Protein AF-A0A9E2YAZ4-F1 (afdb_monomer_lite)

Foldseek 3Di:
DEEDEDQVVHNVVVVVVVVVCVVVPPPDYHYHYQDPCVVVDDPVNVVRSVNRVVVVD

Structure (mmCIF, N/CA/C/O backbone):
data_AF-A0A9E2YAZ4-F1
#
_entry.id   AF-A0A9E2YAZ4-F1
#
loop_
_atom_site.group_PDB
_atom_site.id
_atom_site.type_symbol
_atom_site.label_atom_id
_atom_site.label_alt_id
_atom_site.label_comp_id
_atom_site.label_asym_id
_atom_site.label_entity_id
_atom_site.label_seq_id
_atom_site.pdbx_PDB_ins_code
_atom_site.Cartn_x
_atom_site.Cartn_y
_atom_site.Cartn_z
_atom_site.occupancy
_atom_site.B_iso_or_equiv
_atom_site.auth_seq_id
_atom_site.auth_comp_id
_atom_site.auth_asym_id
_atom_site.auth_atom_id
_atom_site.pdbx_PDB_model_num
ATOM 1 N N . MET A 1 1 ? -7.078 6.687 8.213 1.00 92.69 1 MET A N 1
ATOM 2 C CA . MET A 1 1 ? -7.431 6.324 6.830 1.00 92.69 1 MET A CA 1
ATOM 3 C C . MET A 1 1 ? -6.259 5.546 6.247 1.00 92.69 1 MET A C 1
ATOM 5 O O . MET A 1 1 ? -5.264 6.172 5.905 1.00 92.69 1 MET A O 1
ATOM 9 N N . PRO A 1 2 ? -6.283 4.206 6.310 1.00 97.50 2 PRO A N 1
ATOM 10 C CA . PRO A 1 2 ? -5.250 3.351 5.724 1.00 97.50 2 PRO A CA 1
ATOM 11 C C . PRO A 1 2 ? -5.291 3.351 4.189 1.00 97.50 2 PRO A C 1
ATOM 13 O O . PRO A 1 2 ? -6.357 3.516 3.597 1.00 97.50 2 PRO A O 1
ATOM 16 N N . PHE A 1 3 ? -4.131 3.098 3.584 1.00 97.38 3 PHE A N 1
ATOM 17 C CA . PHE A 1 3 ? -3.950 2.859 2.153 1.00 97.38 3 PHE A CA 1
ATOM 18 C C . PHE A 1 3 ? -3.622 1.384 1.911 1.00 97.38 3 PHE A C 1
ATOM 20 O O . PHE A 1 3 ? -2.797 0.807 2.625 1.00 97.38 3 PHE A O 1
ATOM 27 N N . VAL A 1 4 ? -4.244 0.792 0.896 1.00 97.44 4 VAL A N 1
ATOM 28 C CA . VAL A 1 4 ? -4.002 -0.583 0.452 1.00 97.44 4 VAL A CA 1
ATOM 29 C C . VAL A 1 4 ? -3.721 -0.565 -1.046 1.00 97.44 4 VAL A C 1
ATOM 31 O O . VAL A 1 4 ? -4.529 -0.069 -1.830 1.00 97.44 4 VAL A O 1
ATOM 34 N N . ALA A 1 5 ? -2.582 -1.124 -1.455 1.00 97.25 5 ALA A N 1
ATOM 35 C CA . ALA A 1 5 ? -2.305 -1.379 -2.864 1.00 97.25 5 ALA A CA 1
ATOM 36 C C . ALA A 1 5 ? -3.204 -2.525 -3.348 1.00 97.25 5 ALA A C 1
ATOM 38 O O . ALA A 1 5 ? -3.179 -3.619 -2.778 1.00 97.25 5 ALA A O 1
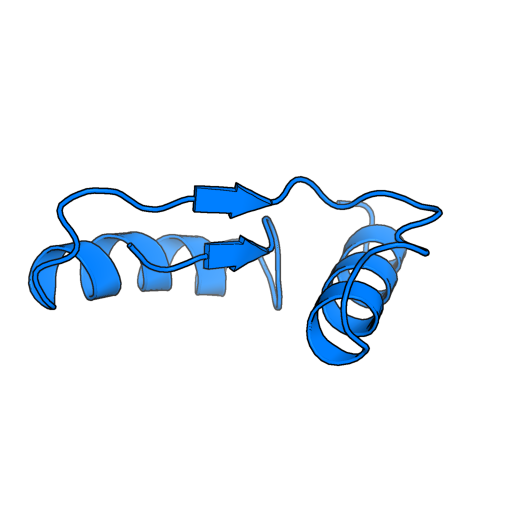ATOM 39 N N . ALA A 1 6 ? -4.027 -2.271 -4.364 1.00 96.69 6 ALA A N 1
ATOM 40 C CA . ALA A 1 6 ? -4.963 -3.267 -4.864 1.00 96.69 6 ALA A CA 1
ATOM 41 C C . ALA A 1 6 ? -4.199 -4.480 -5.402 1.00 96.69 6 ALA A C 1
ATOM 43 O O . ALA A 1 6 ? -3.261 -4.321 -6.173 1.00 96.69 6 ALA A O 1
ATOM 44 N N . GLY A 1 7 ? -4.605 -5.681 -4.994 1.00 95.69 7 GLY A N 1
ATOM 45 C CA . GLY A 1 7 ? -4.001 -6.927 -5.462 1.00 95.69 7 GLY A CA 1
ATOM 46 C C . GLY A 1 7 ? -2.675 -7.312 -4.804 1.00 95.69 7 GLY A C 1
ATOM 47 O O . GLY A 1 7 ? -2.179 -8.381 -5.133 1.00 95.69 7 GLY A O 1
ATOM 48 N N . TYR A 1 8 ? -2.137 -6.525 -3.861 1.00 96.94 8 TYR A N 1
ATOM 49 C CA . TYR A 1 8 ? -0.884 -6.849 -3.171 1.00 96.94 8 TYR A CA 1
ATOM 50 C C . TYR A 1 8 ? -1.111 -7.449 -1.766 1.00 96.94 8 TYR A C 1
ATOM 52 O O . TYR A 1 8 ? -1.919 -6.919 -0.998 1.00 96.94 8 TYR A O 1
ATOM 60 N N . PRO A 1 9 ? -0.362 -8.496 -1.365 1.00 95.75 9 PRO A N 1
ATOM 61 C CA . PRO A 1 9 ? 0.506 -9.329 -2.212 1.00 95.75 9 PRO A CA 1
ATOM 62 C C . PRO A 1 9 ? -0.283 -10.229 -3.178 1.00 95.75 9 PRO A C 1
ATOM 64 O O . PRO A 1 9 ? 0.278 -10.736 -4.141 1.00 95.75 9 PRO A O 1
ATOM 67 N N . ASP A 1 10 ? -1.577 -10.427 -2.916 1.00 95.62 10 ASP A N 1
ATOM 68 C CA . ASP A 1 10 ? -2.520 -11.134 -3.777 1.00 95.62 10 ASP A CA 1
ATOM 69 C C . ASP A 1 10 ? -3.969 -10.726 -3.419 1.00 95.62 10 ASP A C 1
ATOM 71 O O . ASP A 1 10 ? -4.232 -10.097 -2.386 1.00 95.62 10 ASP A O 1
ATOM 75 N N . LEU A 1 11 ? -4.942 -11.102 -4.258 1.00 94.38 11 LEU A N 1
ATOM 76 C CA . LEU A 1 11 ? -6.357 -10.768 -4.040 1.00 94.38 11 LEU A CA 1
ATOM 77 C C . LEU A 1 11 ? -6.967 -11.403 -2.782 1.00 94.38 11 LEU A C 1
ATOM 79 O O . LEU A 1 11 ? -7.882 -10.817 -2.204 1.00 94.38 11 LEU A O 1
ATOM 83 N N . GLN A 1 12 ? -6.499 -12.578 -2.352 1.00 96.19 12 GLN A N 1
ATOM 84 C CA . GLN A 1 12 ? -7.021 -13.239 -1.149 1.00 96.19 12 GLN A CA 1
ATOM 85 C C . GLN A 1 12 ? -6.563 -12.496 0.109 1.00 96.19 12 GLN A C 1
ATOM 87 O O . GLN A 1 12 ? -7.369 -12.206 0.994 1.00 96.19 12 GLN A O 1
ATOM 92 N N . SER A 1 13 ? -5.288 -12.112 0.147 1.00 96.19 13 SER A N 1
ATOM 93 C CA . SER A 1 13 ? -4.694 -11.291 1.200 1.00 96.19 13 SER A CA 1
ATOM 94 C C . SER A 1 13 ? -5.373 -9.920 1.293 1.00 96.19 13 SER A C 1
ATOM 96 O O . SER A 1 13 ? -5.714 -9.465 2.390 1.00 96.19 13 SER A O 1
ATOM 98 N N . MET A 1 14 ? -5.657 -9.283 0.153 1.00 95.56 14 MET A N 1
ATOM 99 C CA . MET A 1 14 ? -6.429 -8.037 0.112 1.00 95.56 14 MET A CA 1
ATOM 100 C C . MET A 1 14 ? -7.854 -8.233 0.654 1.00 95.56 14 MET A C 1
ATOM 102 O O . MET A 1 14 ? -8.296 -7.450 1.496 1.00 95.56 14 MET A O 1
ATOM 106 N N . ALA A 1 15 ? -8.561 -9.286 0.229 1.00 96.38 15 ALA A N 1
ATOM 107 C CA . ALA A 1 15 ? -9.927 -9.573 0.675 1.00 96.38 15 ALA A CA 1
ATOM 108 C C . ALA A 1 15 ? -10.031 -9.807 2.192 1.00 96.38 15 ALA A C 1
ATOM 110 O O . ALA A 1 15 ? -11.043 -9.447 2.789 1.00 96.38 15 ALA A O 1
ATOM 111 N N . ALA A 1 16 ? -8.989 -10.358 2.823 1.00 97.81 16 ALA A N 1
ATOM 112 C CA . ALA A 1 16 ? -8.913 -10.505 4.278 1.00 97.81 16 ALA A CA 1
ATOM 113 C C . ALA A 1 16 ? -8.515 -9.202 4.998 1.00 97.81 16 ALA A C 1
ATOM 115 O O . ALA A 1 16 ? -8.923 -8.966 6.134 1.00 97.81 16 ALA A O 1
ATOM 116 N N . THR A 1 17 ? -7.731 -8.343 4.343 1.00 97.75 17 THR A N 1
ATOM 117 C CA . THR A 1 17 ? -7.222 -7.095 4.931 1.00 97.75 17 THR A CA 1
ATOM 118 C C . THR A 1 17 ? -8.313 -6.034 5.071 1.00 97.75 17 THR A C 1
ATOM 120 O O . THR A 1 17 ? -8.352 -5.341 6.085 1.00 97.75 17 THR A O 1
ATOM 123 N N . LEU A 1 18 ? -9.213 -5.895 4.091 1.00 97.06 18 LEU A N 1
ATOM 124 C CA . LEU A 1 18 ? -10.237 -4.839 4.128 1.00 97.06 18 LEU A CA 1
ATOM 125 C C . LEU A 1 18 ? -11.185 -4.952 5.341 1.00 97.06 18 LEU A C 1
ATOM 127 O O . LEU A 1 18 ? -11.328 -3.948 6.043 1.00 97.06 18 LEU A O 1
ATOM 131 N N . PRO A 1 19 ? -11.760 -6.129 5.666 1.00 97.75 19 PRO A N 1
ATOM 132 C CA . PRO A 1 19 ? -12.568 -6.294 6.875 1.00 97.75 19 PRO A CA 1
ATOM 133 C C . PRO A 1 19 ? -11.749 -6.098 8.154 1.00 97.75 19 PRO A C 1
ATOM 135 O O . PRO A 1 19 ? -12.218 -5.472 9.096 1.00 97.75 19 PRO A O 1
ATOM 138 N N . ALA A 1 20 ? -10.495 -6.561 8.183 1.00 98.25 20 ALA A N 1
ATOM 139 C CA . ALA A 1 20 ? -9.630 -6.375 9.348 1.00 98.25 20 ALA A CA 1
ATOM 140 C C . ALA A 1 20 ? -9.342 -4.888 9.628 1.00 98.25 20 ALA A C 1
ATOM 142 O O . ALA A 1 20 ? -9.267 -4.471 10.784 1.00 98.25 20 ALA A O 1
ATOM 143 N N . LEU A 1 21 ? -9.200 -4.067 8.583 1.00 98.12 21 LEU A N 1
ATOM 144 C CA . LEU A 1 21 ? -9.048 -2.618 8.723 1.00 98.12 21 LEU A CA 1
ATOM 145 C C . LEU A 1 21 ? -10.338 -1.956 9.224 1.00 98.12 21 LEU A C 1
ATOM 147 O O . LEU A 1 21 ? -10.261 -1.058 10.064 1.00 98.12 21 LEU A O 1
ATOM 151 N N . GLU A 1 22 ? -11.503 -2.399 8.744 1.00 97.81 22 GLU A N 1
ATOM 152 C CA . GLU A 1 22 ? -12.806 -1.956 9.258 1.00 97.81 22 GLU A CA 1
ATOM 153 C C . GLU A 1 22 ? -12.947 -2.279 10.755 1.00 97.81 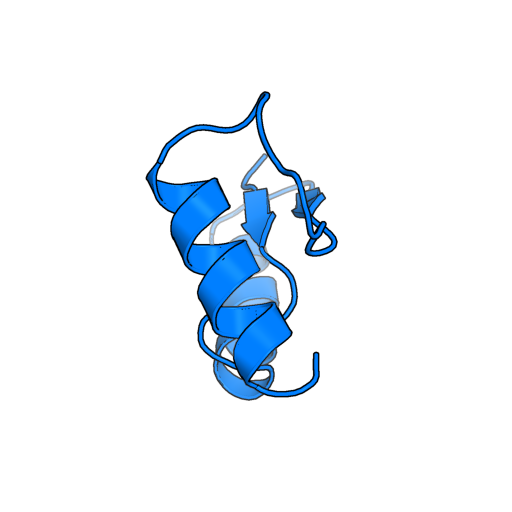22 GLU A C 1
ATOM 155 O O . GLU A 1 22 ? -13.222 -1.379 11.551 1.00 97.81 22 GLU A O 1
ATOM 160 N N . GLU A 1 23 ? -12.666 -3.522 11.161 1.00 98.38 23 GLU A N 1
ATOM 161 C CA . GLU A 1 23 ? -12.683 -3.963 12.564 1.00 98.38 23 GLU A CA 1
ATOM 162 C C . GLU A 1 23 ? -11.686 -3.184 13.438 1.00 98.38 23 GLU A C 1
ATOM 164 O O . GLU A 1 23 ? -11.967 -2.887 14.601 1.00 98.38 23 GLU A O 1
ATOM 169 N N . ALA A 1 24 ? -10.544 -2.785 12.871 1.00 98.06 24 ALA A N 1
ATOM 170 C CA . ALA A 1 24 ? -9.557 -1.926 13.524 1.00 98.06 24 ALA A CA 1
ATOM 171 C C . ALA A 1 24 ? -9.982 -0.443 13.617 1.00 98.06 24 ALA A C 1
ATOM 173 O O . ALA A 1 24 ? -9.233 0.383 14.147 1.00 98.06 24 ALA A O 1
ATOM 174 N N . GLY A 1 25 ? -11.172 -0.089 13.123 1.00 98.25 25 GLY A N 1
ATOM 175 C CA . GLY A 1 25 ? -11.754 1.248 13.230 1.00 98.25 25 GLY A CA 1
ATOM 176 C C . GLY A 1 25 ? -11.472 2.166 12.040 1.00 98.25 25 GLY A C 1
ATOM 177 O O . GLY A 1 25 ? -11.626 3.386 12.159 1.00 98.25 25 GLY A O 1
ATOM 178 N N . ALA A 1 26 ? -11.054 1.633 10.889 1.00 98.06 26 ALA A N 1
ATOM 179 C CA . ALA A 1 26 ? -10.911 2.439 9.683 1.00 98.06 26 ALA A CA 1
ATOM 180 C C . ALA A 1 26 ? -12.286 2.910 9.178 1.00 98.06 26 ALA A C 1
ATOM 182 O O . ALA A 1 26 ? -13.070 2.132 8.653 1.00 98.06 26 ALA A O 1
ATOM 183 N N . SER A 1 27 ? -12.562 4.213 9.271 1.00 97.94 27 SER A N 1
ATOM 184 C CA . SER A 1 27 ? -13.794 4.805 8.716 1.00 97.94 27 SER A CA 1
ATOM 185 C C . SER A 1 27 ? -13.771 4.965 7.190 1.00 97.94 27 SER A C 1
ATOM 187 O O . SER A 1 27 ? -14.798 5.234 6.577 1.00 97.94 27 SER A O 1
ATOM 189 N N . MET A 1 28 ? -12.586 4.872 6.585 1.00 97.56 28 MET A N 1
ATOM 190 C CA . MET A 1 28 ? -12.350 4.962 5.146 1.00 97.56 28 MET A CA 1
ATOM 191 C C . MET A 1 28 ? -11.039 4.252 4.827 1.00 97.56 28 MET A C 1
ATOM 193 O O . MET A 1 28 ? -10.079 4.383 5.593 1.00 97.56 28 MET A O 1
ATOM 197 N N . ILE A 1 29 ? -11.002 3.545 3.702 1.00 98.00 29 ILE A N 1
ATOM 198 C CA . ILE A 1 29 ? -9.821 2.857 3.182 1.00 98.00 29 ILE A CA 1
ATOM 199 C C . ILE A 1 29 ? -9.562 3.389 1.773 1.00 98.00 29 ILE A C 1
ATOM 201 O O . ILE A 1 29 ? -10.474 3.419 0.945 1.00 98.00 29 ILE A O 1
ATOM 205 N N . GLU A 1 30 ? -8.331 3.808 1.505 1.00 98.00 30 GLU A N 1
ATOM 206 C CA . GLU A 1 30 ? -7.889 4.173 0.163 1.00 98.00 30 GLU A CA 1
ATOM 207 C C . GLU A 1 30 ? -7.364 2.935 -0.557 1.00 98.00 30 GLU A C 1
ATOM 209 O O . GLU A 1 30 ? -6.524 2.207 -0.027 1.00 98.00 30 GLU A O 1
ATOM 214 N N . ILE A 1 31 ? -7.855 2.706 -1.773 1.00 96.94 31 ILE A N 1
ATOM 215 C CA . ILE A 1 31 ? -7.400 1.613 -2.629 1.00 96.94 31 ILE A CA 1
ATOM 216 C C . ILE A 1 31 ? -6.582 2.208 -3.770 1.00 96.94 31 ILE A C 1
ATOM 218 O O . ILE A 1 31 ? -7.126 2.878 -4.650 1.00 96.94 31 ILE A O 1
ATOM 222 N N . GLY A 1 32 ? -5.274 1.971 -3.746 1.00 96.69 32 GLY A N 1
ATOM 223 C CA . GLY A 1 32 ? -4.367 2.377 -4.812 1.00 96.69 32 GLY A CA 1
ATOM 224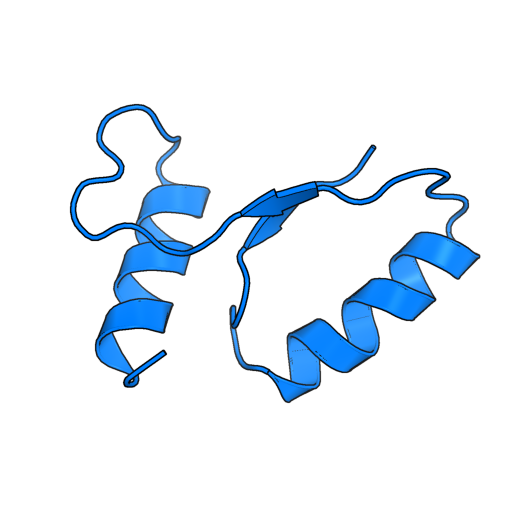 C C . GLY A 1 32 ? -4.394 1.373 -5.952 1.00 96.69 32 GLY A C 1
ATOM 225 O O . GLY A 1 32 ? -4.028 0.216 -5.755 1.00 96.69 32 GLY A O 1
ATOM 226 N N . ILE A 1 33 ? -4.812 1.810 -7.137 1.00 95.94 33 ILE A N 1
ATOM 227 C CA . ILE A 1 33 ? -4.764 0.982 -8.344 1.00 95.94 33 ILE A CA 1
ATOM 228 C C . ILE A 1 33 ? -3.315 0.941 -8.850 1.00 95.94 33 ILE A C 1
ATOM 230 O O . ILE A 1 33 ? -2.751 2.018 -9.067 1.00 95.94 33 ILE A O 1
ATOM 234 N N . PRO A 1 34 ? -2.713 -0.250 -9.039 1.00 96.19 34 PRO A N 1
ATOM 235 C CA . PRO A 1 34 ? -1.363 -0.368 -9.566 1.00 96.19 34 PRO A CA 1
ATOM 236 C C . PRO A 1 34 ? -1.186 0.404 -10.873 1.00 96.19 34 PRO A C 1
ATOM 238 O O . PRO A 1 34 ? -2.005 0.324 -11.789 1.00 96.19 34 PRO A O 1
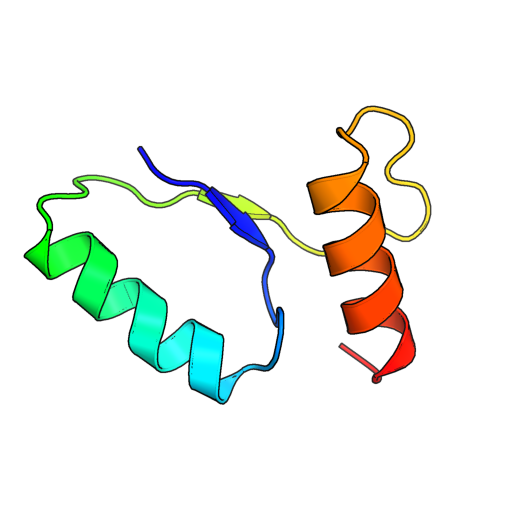ATOM 241 N N . PHE A 1 35 ? -0.097 1.161 -10.944 1.00 95.62 35 PHE A N 1
ATOM 242 C CA . PHE A 1 35 ? 0.276 1.964 -12.102 1.00 95.62 35 PHE A CA 1
ATOM 243 C C . PHE A 1 35 ? 1.688 1.586 -12.545 1.00 95.62 35 PHE A C 1
ATOM 245 O O . PHE A 1 35 ? 2.540 1.327 -11.698 1.00 95.62 35 PHE A O 1
ATOM 252 N N . SER A 1 36 ? 1.929 1.532 -13.859 1.00 94.44 36 SER A N 1
ATOM 253 C CA . SER A 1 36 ? 3.205 1.073 -14.430 1.00 94.44 36 SER A CA 1
ATOM 254 C C . SER A 1 36 ? 4.379 1.987 -14.103 1.00 94.44 36 SER A C 1
ATOM 256 O O . SER A 1 36 ? 5.504 1.510 -13.998 1.00 94.44 36 SER A O 1
ATOM 258 N N . ASP A 1 37 ? 4.115 3.283 -13.912 1.00 94.75 37 ASP A N 1
ATOM 259 C CA . ASP A 1 37 ? 5.145 4.302 -13.713 1.00 94.75 37 ASP A CA 1
ATOM 260 C C . ASP A 1 37 ? 4.893 5.148 -12.444 1.00 94.75 37 ASP A C 1
ATOM 262 O O . ASP A 1 37 ? 4.675 6.361 -12.535 1.00 94.75 37 ASP A O 1
ATOM 266 N N . PRO A 1 38 ? 4.919 4.555 -11.233 1.00 92.44 38 PRO A N 1
ATOM 267 C CA . PRO A 1 38 ? 4.568 5.224 -9.976 1.00 92.44 38 PRO A CA 1
ATOM 268 C C . PRO A 1 38 ? 5.717 6.092 -9.432 1.00 92.44 38 PRO A C 1
ATOM 270 O O . PRO A 1 38 ? 6.131 5.984 -8.280 1.00 92.44 38 PRO A O 1
ATOM 273 N N . ILE A 1 39 ? 6.268 6.977 -10.270 1.00 94.38 39 ILE A N 1
ATOM 274 C CA . ILE A 1 39 ? 7.468 7.777 -9.958 1.00 94.38 39 ILE A CA 1
ATOM 275 C C . ILE A 1 39 ? 7.274 8.762 -8.796 1.00 94.38 39 ILE A C 1
ATOM 277 O O . ILE A 1 39 ? 8.252 9.261 -8.242 1.00 94.38 39 ILE A O 1
ATOM 281 N N . ALA A 1 40 ? 6.020 9.070 -8.457 1.00 95.81 40 ALA A N 1
ATOM 282 C CA . ALA A 1 40 ? 5.659 9.960 -7.360 1.00 95.81 40 ALA A CA 1
ATOM 283 C C . ALA A 1 40 ? 5.523 9.226 -6.014 1.00 95.81 40 ALA A C 1
ATOM 285 O O . ALA A 1 40 ? 5.492 9.878 -4.969 1.00 95.81 40 ALA A O 1
ATOM 286 N N . ASP A 1 41 ? 5.447 7.895 -6.026 1.00 96.88 41 ASP A N 1
ATOM 287 C CA . ASP A 1 41 ? 5.190 7.089 -4.839 1.00 96.88 41 ASP A CA 1
ATOM 288 C C . ASP A 1 41 ? 6.481 6.675 -4.125 1.00 96.88 41 ASP A C 1
ATOM 290 O O . ASP A 1 41 ? 7.572 6.666 -4.693 1.00 96.88 41 ASP A O 1
ATOM 294 N N . GLY A 1 42 ? 6.373 6.306 -2.848 1.00 97.31 42 GLY A N 1
ATOM 295 C CA . GLY A 1 42 ? 7.505 5.785 -2.079 1.00 97.31 42 GLY A CA 1
ATOM 296 C C . GLY A 1 42 ? 7.916 4.365 -2.504 1.00 97.31 42 GLY A C 1
ATOM 297 O O . GLY A 1 42 ? 7.106 3.632 -3.072 1.00 97.31 42 GLY A O 1
ATOM 298 N N . PRO A 1 43 ? 9.136 3.912 -2.154 1.00 97.38 43 PRO A N 1
ATOM 299 C CA . PRO A 1 43 ? 9.690 2.635 -2.620 1.00 97.38 43 PRO A CA 1
ATOM 300 C C . PRO A 1 43 ? 8.832 1.412 -2.260 1.00 97.38 43 PRO A C 1
ATOM 302 O O . PRO A 1 43 ? 8.788 0.456 -3.022 1.00 97.38 43 PRO A O 1
ATOM 305 N N . ALA A 1 44 ? 8.115 1.448 -1.132 1.00 97.12 44 ALA A N 1
ATOM 306 C CA . ALA A 1 44 ? 7.209 0.369 -0.737 1.00 97.12 44 ALA A CA 1
ATOM 307 C C . ALA A 1 44 ? 6.000 0.235 -1.682 1.00 97.12 44 ALA A C 1
ATOM 309 O O 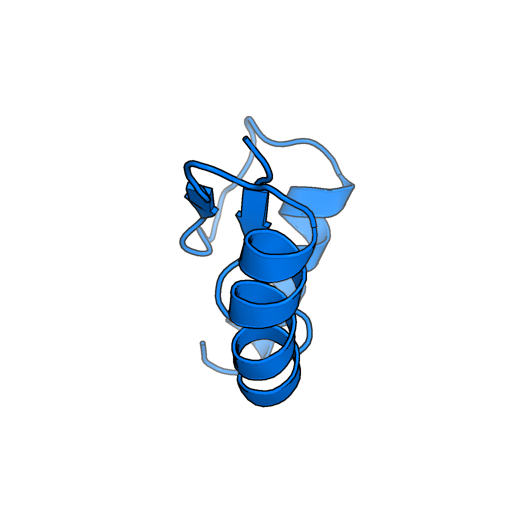. ALA A 1 44 ? 5.635 -0.874 -2.057 1.00 97.12 44 ALA A O 1
ATOM 310 N N . ILE A 1 45 ? 5.403 1.359 -2.091 1.00 97.69 45 ILE A N 1
ATOM 311 C CA . ILE A 1 45 ? 4.260 1.373 -3.0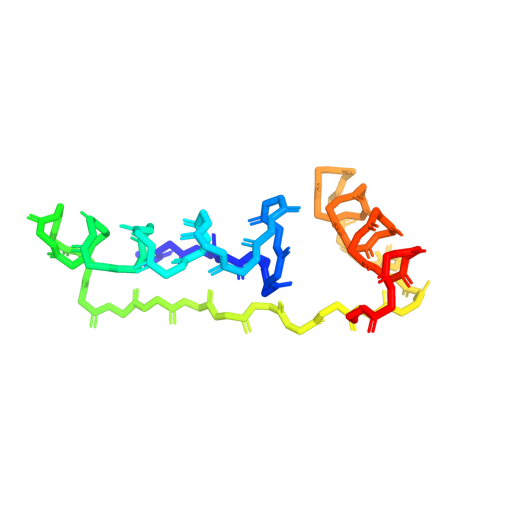15 1.00 97.69 45 ILE A CA 1
ATOM 312 C C . ILE A 1 45 ? 4.735 1.027 -4.427 1.00 97.69 45 ILE A C 1
ATOM 314 O O . ILE A 1 45 ? 4.112 0.201 -5.089 1.00 97.69 45 ILE A O 1
ATOM 318 N N . GLN A 1 46 ? 5.874 1.584 -4.856 1.00 97.50 46 GLN A N 1
ATOM 319 C CA . GLN A 1 46 ? 6.470 1.248 -6.150 1.00 97.50 46 GLN A CA 1
ATOM 320 C C . GLN A 1 46 ? 6.740 -0.260 -6.278 1.00 97.50 46 GLN A C 1
ATOM 322 O O . GLN A 1 46 ? 6.407 -0.853 -7.304 1.00 97.50 46 GLN A O 1
ATOM 327 N N . ALA A 1 47 ? 7.297 -0.891 -5.236 1.00 97.12 47 ALA A N 1
ATOM 328 C CA . ALA A 1 47 ? 7.527 -2.335 -5.209 1.00 97.12 47 ALA A CA 1
ATOM 329 C C . ALA A 1 47 ? 6.210 -3.121 -5.274 1.00 97.12 47 ALA A C 1
ATOM 331 O O . ALA A 1 47 ? 6.053 -3.965 -6.153 1.00 97.12 47 ALA A O 1
ATOM 332 N N . ALA A 1 48 ? 5.234 -2.781 -4.424 1.00 97.50 48 ALA A N 1
ATOM 333 C CA . ALA A 1 48 ? 3.931 -3.445 -4.406 1.00 97.50 48 ALA A CA 1
ATOM 334 C C . ALA A 1 48 ? 3.220 -3.380 -5.770 1.00 97.50 48 ALA A C 1
ATOM 336 O O . ALA A 1 48 ? 2.694 -4.388 -6.242 1.00 97.50 48 ALA A O 1
ATOM 337 N N . PHE A 1 49 ? 3.233 -2.219 -6.432 1.00 97.50 49 PHE A N 1
ATOM 338 C CA . PHE A 1 49 ? 2.645 -2.056 -7.764 1.00 97.50 49 PHE A CA 1
ATOM 339 C C . PHE A 1 49 ? 3.402 -2.846 -8.828 1.00 97.50 49 PHE A C 1
ATOM 341 O O . PHE A 1 49 ? 2.774 -3.531 -9.631 1.00 97.50 49 PHE A O 1
ATOM 348 N N . THR A 1 50 ? 4.736 -2.798 -8.808 1.00 96.50 50 THR A N 1
ATOM 349 C CA . THR A 1 50 ? 5.577 -3.538 -9.762 1.00 96.50 50 THR A CA 1
ATOM 350 C C . THR A 1 50 ? 5.342 -5.044 -9.659 1.00 96.50 50 THR A C 1
ATOM 352 O O . THR A 1 50 ? 5.165 -5.713 -10.676 1.00 96.50 50 THR A O 1
ATOM 355 N N . GLU A 1 51 ? 5.311 -5.581 -8.438 1.00 96.69 51 GLU A N 1
ATOM 356 C CA . GLU A 1 51 ? 5.064 -7.003 -8.192 1.00 96.69 51 GLU A CA 1
ATOM 357 C C . GLU A 1 51 ? 3.653 -7.413 -8.620 1.00 96.69 51 GLU A C 1
ATOM 359 O O . GLU A 1 51 ? 3.489 -8.418 -9.309 1.00 96.69 51 GLU A O 1
ATOM 364 N N . THR A 1 52 ? 2.645 -6.603 -8.288 1.00 96.94 52 THR A N 1
ATOM 365 C CA . THR A 1 52 ? 1.249 -6.885 -8.649 1.00 96.94 52 THR A CA 1
ATOM 366 C C . THR A 1 52 ? 1.067 -6.928 -10.170 1.00 96.94 52 THR A C 1
ATOM 368 O O . THR A 1 52 ? 0.598 -7.940 -10.699 1.00 96.94 52 THR A O 1
ATOM 371 N N . LEU A 1 53 ? 1.569 -5.910 -10.883 1.00 96.38 53 LEU A N 1
ATOM 372 C CA . LEU A 1 53 ? 1.510 -5.828 -12.349 1.00 96.38 53 LEU A CA 1
ATOM 373 C C . LEU A 1 53 ? 2.227 -6.998 -13.032 1.00 96.38 53 LEU A C 1
ATOM 375 O O . LEU A 1 53 ? 1.767 -7.500 -14.061 1.00 96.38 53 LEU A O 1
ATOM 379 N N . ALA A 1 54 ? 3.326 -7.486 -12.451 1.00 95.19 54 ALA A N 1
ATOM 380 C CA . ALA A 1 54 ? 4.046 -8.647 -12.973 1.00 95.19 54 ALA A CA 1
ATOM 381 C C . ALA A 1 54 ? 3.235 -9.956 -12.886 1.00 95.19 54 ALA A C 1
ATOM 383 O O . ALA A 1 54 ? 3.499 -10.888 -13.648 1.00 95.19 54 ALA A O 1
ATOM 384 N N . THR A 1 55 ? 2.243 -10.033 -11.993 1.00 90.75 55 THR A N 1
ATOM 385 C CA . THR A 1 55 ? 1.369 -11.211 -11.825 1.00 90.75 55 THR A CA 1
ATOM 386 C C . THR A 1 55 ? 0.089 -11.170 -12.666 1.00 90.75 55 THR A C 1
ATOM 388 O O . THR A 1 55 ? -0.690 -12.123 -12.637 1.00 90.75 55 THR A O 1
ATOM 391 N N . GLY A 1 56 ? -0.102 -10.122 -13.476 1.00 82.50 56 GLY A N 1
ATOM 392 C CA . GLY A 1 56 ? -1.252 -9.990 -14.379 1.00 82.50 56 GLY A CA 1
ATOM 393 C C . GLY A 1 56 ? -2.484 -9.340 -13.747 1.00 82.50 56 GLY A C 1
ATOM 394 O O . GLY A 1 56 ? -3.588 -9.514 -14.268 1.00 82.50 56 GLY A O 1
ATOM 395 N N . LEU A 1 57 ? -2.282 -8.611 -12.647 1.00 68.19 57 LEU A N 1
ATOM 396 C CA . LEU A 1 57 ? -3.254 -7.716 -12.021 1.00 68.19 57 LEU A CA 1
ATOM 397 C C . LEU A 1 57 ? -2.888 -6.259 -12.276 1.00 68.19 57 LEU A C 1
ATOM 399 O O . LEU A 1 57 ? -1.722 -5.907 -12.008 1.00 68.19 57 LEU A O 1
#

Sequence (57 aa):
MPFVAAGYPDLQSMAATLPALEEAGASMIEIGIPFSDPIADGPAIQAAFTETLATGL

Radius of gyration: 11.58 Å; chains: 1; bounding box: 24×23×28 Å

pLDDT: mean 95.84, std 4.4, range [68.19, 98.38]

Secondary structure (DSSP, 8-state):
--EEETTSS-HHHHHHHHHHHHHTT-S--EEEPP-S--TTS-HHHHHHHHHHHHTT-